Protein AF-A0A9W4ZCB1-F1 (afdb_monomer_lite)

Radius of gyration: 24.34 Å; chains: 1; bounding box: 82×32×61 Å

pLDDT: mean 70.55, std 16.96, range [35.69, 93.81]

Foldseek 3Di:
DPPPPPPPPPLPPPA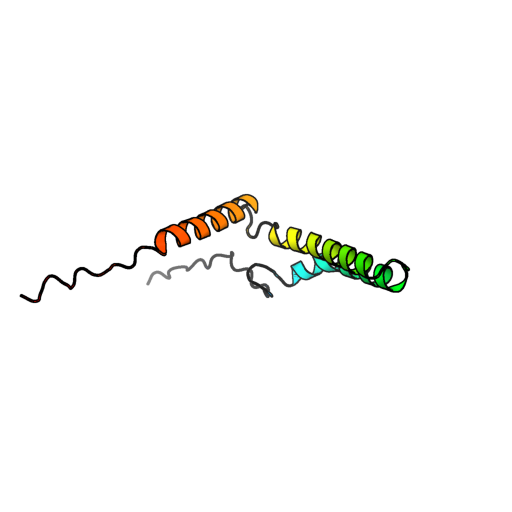DAPDVLRGPVLVVLCVVLVVVLVCCVVPDPDDPVVSVVSSVVSNVVSVVVSQQPPSDDPDGSVNVVVVVVVVVVVCVVPVPPPCPDPPPPPDD

Secondary structure (DSSP, 8-state):
---------TT-----EEETTEEGGGGGGGHHHHHHHHHHHHH----HHHHHHHHHHHHHHHHHHHHHS-SSTT--HHHHHHHHHHHHHHHHHHTT-----STTSS--

Structure (mmCIF, N/CA/C/O backbone):
data_AF-A0A9W4ZCB1-F1
#
_entry.id   AF-A0A9W4ZCB1-F1
#
loop_
_atom_site.group_PDB
_atom_site.id
_atom_site.type_symbol
_atom_site.label_atom_id
_atom_site.label_alt_id
_atom_site.label_comp_id
_atom_site.label_asym_id
_atom_site.label_entity_id
_atom_site.label_seq_id
_atom_site.pdbx_PDB_ins_code
_atom_site.Cartn_x
_atom_site.Cartn_y
_atom_site.Cartn_z
_atom_site.occupancy
_atom_site.B_iso_or_equiv
_atom_site.auth_seq_id
_atom_site.auth_comp_id
_atom_site.auth_asym_id
_atom_site.auth_atom_id
_atom_site.pdbx_PDB_model_num
ATOM 1 N N . MET A 1 1 ? -25.189 25.135 40.976 1.00 37.72 1 MET A N 1
ATOM 2 C CA . MET A 1 1 ? -25.232 24.629 39.591 1.00 37.72 1 MET A CA 1
ATOM 3 C C . MET A 1 1 ? -24.116 23.618 39.488 1.00 37.72 1 MET A C 1
ATOM 5 O O . MET A 1 1 ? -22.972 24.007 39.656 1.00 37.72 1 MET A O 1
ATOM 9 N N . GLU A 1 2 ? -24.445 22.338 39.355 1.00 40.94 2 GLU A N 1
ATOM 10 C CA . GLU A 1 2 ? -23.438 21.302 39.119 1.00 40.94 2 GLU A CA 1
ATOM 11 C C . GLU A 1 2 ? -22.927 21.470 37.686 1.00 40.94 2 GLU A C 1
ATOM 13 O O . GLU A 1 2 ? -23.692 21.339 36.726 1.00 40.94 2 GLU A O 1
ATOM 18 N N . GLU A 1 3 ? -21.655 21.837 37.541 1.00 49.88 3 GLU A N 1
ATOM 19 C CA . GLU A 1 3 ? -20.977 21.838 36.251 1.00 49.88 3 GLU A CA 1
ATOM 20 C C . GLU A 1 3 ? -20.931 20.392 35.756 1.00 49.88 3 GLU A C 1
ATOM 22 O O . GLU A 1 3 ? -20.205 19.552 36.281 1.00 49.88 3 GLU A O 1
ATOM 27 N N . LYS A 1 4 ? -21.765 20.066 34.763 1.00 54.25 4 LYS A N 1
ATOM 28 C CA . LYS A 1 4 ? -21.640 18.797 34.046 1.00 54.25 4 LYS A CA 1
ATOM 29 C C . LYS A 1 4 ? -20.290 18.804 33.342 1.00 54.25 4 LYS A C 1
ATOM 31 O O . LYS A 1 4 ? -20.145 19.434 32.296 1.00 54.25 4 LYS A O 1
ATOM 36 N N . GLU A 1 5 ? -19.323 18.093 33.909 1.00 49.41 5 GLU A N 1
ATOM 37 C CA . GLU A 1 5 ? -18.057 17.794 33.254 1.00 49.41 5 GLU A CA 1
ATOM 38 C C . GLU A 1 5 ? -18.346 16.970 31.994 1.00 49.41 5 GLU A C 1
ATOM 40 O O . GLU A 1 5 ? -18.548 15.754 32.023 1.00 49.41 5 GLU A O 1
ATOM 45 N N . PHE A 1 6 ? -18.420 17.648 30.851 1.00 52.53 6 PHE A N 1
ATOM 46 C CA . PHE A 1 6 ? -18.432 16.979 29.563 1.00 52.53 6 PHE A CA 1
ATOM 47 C C . PHE A 1 6 ? -17.032 16.417 29.329 1.00 52.53 6 PHE A C 1
ATOM 49 O O . PHE A 1 6 ? -16.133 17.113 28.859 1.00 52.53 6 PHE A O 1
ATOM 56 N N . ILE A 1 7 ? -16.846 15.138 29.657 1.00 56.91 7 ILE A N 1
ATOM 57 C CA . ILE A 1 7 ? -15.675 14.372 29.236 1.00 56.91 7 ILE A CA 1
ATOM 58 C C . ILE A 1 7 ? -15.759 14.274 27.713 1.00 56.91 7 ILE A C 1
ATOM 60 O O . ILE A 1 7 ? -16.422 13.393 27.163 1.00 56.91 7 ILE A O 1
ATOM 64 N N . ILE A 1 8 ? -15.122 15.216 27.017 1.00 52.44 8 ILE A N 1
ATOM 65 C CA . ILE A 1 8 ? -14.960 15.139 25.569 1.00 52.44 8 ILE A CA 1
ATOM 66 C C . ILE A 1 8 ? -14.178 13.848 25.315 1.00 52.44 8 ILE A C 1
ATOM 68 O O . ILE A 1 8 ? -13.059 13.705 25.821 1.00 52.44 8 ILE A O 1
ATOM 72 N N . PRO A 1 9 ? -14.744 12.869 24.589 1.00 51.72 9 PRO A N 1
ATOM 73 C CA . PRO A 1 9 ? -14.047 11.622 24.355 1.00 51.72 9 PRO A CA 1
ATOM 74 C C . PRO A 1 9 ? -12.740 11.943 23.626 1.00 51.72 9 PRO A C 1
ATOM 76 O O . PRO A 1 9 ? -12.763 12.461 22.510 1.00 51.72 9 PRO A O 1
ATOM 79 N N . LYS A 1 10 ? -11.598 11.572 24.224 1.00 51.38 10 LYS A N 1
ATOM 80 C CA . LYS A 1 10 ? -10.239 11.670 23.638 1.00 51.38 10 LYS A CA 1
ATOM 81 C C . LYS A 1 10 ? -10.085 10.957 22.279 1.00 51.38 10 LYS A C 1
ATOM 83 O O . LYS A 1 10 ? -9.007 10.936 21.702 1.00 51.38 10 LYS A O 1
ATOM 88 N N . ASN A 1 11 ? -11.159 10.360 21.767 1.00 51.97 11 ASN A N 1
ATOM 89 C CA . ASN A 1 11 ? -11.222 9.603 20.528 1.00 51.97 11 ASN A CA 1
ATOM 90 C C . ASN A 1 11 ? -11.321 10.487 19.266 1.00 51.97 11 ASN A C 1
ATOM 92 O O . ASN A 1 11 ? -11.473 9.950 18.170 1.00 51.97 11 ASN A O 1
ATOM 96 N N . VAL A 1 12 ? -11.269 11.816 19.384 1.00 49.00 12 VAL A N 1
ATOM 97 C CA . VAL A 1 12 ? -11.124 12.705 18.224 1.00 49.00 12 VAL A CA 1
ATOM 98 C C . VAL A 1 12 ? -9.645 13.047 18.096 1.00 49.00 12 VAL A C 1
ATOM 100 O O . VAL A 1 12 ? -9.152 13.995 18.702 1.00 49.00 12 VAL A O 1
ATOM 103 N N . ASN A 1 13 ? -8.909 12.222 17.353 1.00 53.41 13 ASN A N 1
ATOM 104 C CA . ASN A 1 13 ? -7.539 12.551 16.980 1.00 53.41 13 ASN A CA 1
ATOM 105 C C . ASN A 1 13 ? -7.618 13.776 16.056 1.00 53.41 13 ASN A C 1
ATOM 107 O O . ASN A 1 13 ? -8.093 13.659 14.932 1.00 53.41 13 ASN A O 1
ATOM 111 N N . ALA A 1 14 ? -7.180 14.948 16.522 1.00 50.84 14 ALA A N 1
ATOM 112 C CA . ALA A 1 14 ? -7.144 16.199 15.751 1.00 50.84 14 ALA A CA 1
ATOM 113 C C . ALA A 1 14 ? -6.034 16.193 14.675 1.00 50.84 14 ALA A C 1
ATOM 115 O O . ALA A 1 14 ? -5.340 17.184 14.456 1.00 50.84 14 ALA A O 1
ATOM 116 N N . GLY A 1 15 ? -5.797 15.040 14.051 1.00 58.62 15 GLY A N 1
ATOM 117 C CA . GLY A 1 15 ? -4.935 14.922 12.888 1.00 58.62 15 GLY A CA 1
ATOM 118 C C . GLY A 1 15 ? -5.716 15.318 11.644 1.00 58.62 15 GLY A C 1
ATOM 119 O O . GLY A 1 15 ? -6.878 14.954 11.502 1.00 58.62 15 GLY A O 1
ATOM 120 N N . PHE A 1 16 ? -5.079 16.047 10.732 1.00 58.56 16 PHE A N 1
ATOM 121 C CA . PHE A 1 16 ? -5.652 16.296 9.414 1.00 58.56 16 PHE A CA 1
ATOM 122 C C . PHE A 1 16 ? -5.856 14.957 8.686 1.00 58.56 16 PHE A C 1
ATOM 124 O O . PHE A 1 16 ? -4.891 14.263 8.341 1.00 58.56 16 PHE A O 1
ATOM 131 N N . GLU A 1 17 ? -7.122 14.594 8.493 1.00 66.06 17 GLU A N 1
ATOM 132 C CA . GLU A 1 17 ? -7.552 13.483 7.650 1.00 66.06 17 GLU A CA 1
ATOM 133 C C . GLU A 1 17 ? -7.701 13.986 6.211 1.00 66.06 17 GLU A C 1
ATOM 135 O O . GLU A 1 17 ? -8.380 14.979 5.955 1.00 66.06 17 GLU A O 1
ATOM 140 N N . ILE A 1 18 ? -7.047 13.317 5.263 1.00 66.25 18 ILE A N 1
ATOM 141 C CA . ILE A 1 18 ? -7.140 13.646 3.830 1.00 66.25 18 ILE A CA 1
ATOM 142 C C . ILE A 1 18 ? -8.422 13.038 3.242 1.00 66.25 18 ILE A C 1
ATOM 144 O O . ILE A 1 18 ? -9.069 13.611 2.370 1.00 66.25 18 ILE A O 1
ATOM 148 N N . ILE A 1 19 ? -8.780 11.853 3.736 1.00 66.06 19 ILE A N 1
ATOM 149 C CA . ILE A 1 19 ? -9.988 11.079 3.434 1.00 66.06 19 ILE A CA 1
ATOM 150 C C . ILE A 1 19 ? -10.464 10.510 4.777 1.00 66.06 19 ILE A C 1
ATOM 152 O O . ILE A 1 19 ? -9.626 10.269 5.643 1.00 66.06 19 ILE A O 1
ATOM 156 N N . GLN A 1 20 ? -11.771 10.271 4.964 1.00 62.47 20 GLN A N 1
ATOM 157 C CA . GLN A 1 20 ? -12.293 9.641 6.190 1.00 62.47 20 GLN A CA 1
ATOM 158 C C . GLN A 1 20 ? -11.443 8.425 6.599 1.00 62.47 20 GLN A C 1
ATOM 160 O O . GLN A 1 20 ? -11.394 7.432 5.867 1.00 62.47 20 GLN A O 1
ATOM 165 N N . ASN A 1 21 ? -10.843 8.483 7.792 1.00 63.72 21 ASN A N 1
ATOM 166 C CA . ASN A 1 21 ? -9.956 7.461 8.369 1.00 63.72 21 ASN A CA 1
ATOM 167 C C . ASN A 1 21 ? -8.560 7.313 7.721 1.00 63.72 21 ASN A C 1
ATOM 169 O O . ASN A 1 21 ? -7.893 6.312 7.972 1.00 63.72 21 ASN A O 1
ATOM 173 N N . VAL A 1 22 ? -8.107 8.269 6.903 1.00 68.81 22 VAL A N 1
ATOM 174 C CA . VAL A 1 22 ? -6.744 8.305 6.341 1.00 68.81 22 VAL A CA 1
ATOM 175 C C . VAL A 1 22 ? -6.070 9.609 6.751 1.00 68.81 22 VAL A C 1
ATOM 177 O O . VAL A 1 22 ? -6.396 10.686 6.244 1.00 68.81 22 VAL A O 1
ATOM 180 N N . GLY A 1 23 ? -5.113 9.514 7.671 1.00 74.31 23 GLY A N 1
ATOM 181 C CA . GLY A 1 23 ? -4.345 10.659 8.145 1.00 74.31 23 GLY A CA 1
ATOM 182 C C . GLY A 1 23 ? -3.176 10.998 7.220 1.00 74.31 23 GLY A C 1
ATOM 183 O O . GLY A 1 23 ? -2.667 10.147 6.494 1.00 74.31 23 GLY A O 1
ATOM 184 N N . LEU A 1 24 ? -2.655 12.225 7.310 1.00 74.25 24 LEU A N 1
ATOM 185 C CA . LEU A 1 24 ? -1.415 12.616 6.609 1.00 74.25 24 LEU A CA 1
ATOM 186 C C . LEU A 1 24 ? -0.228 11.688 6.902 1.00 74.25 24 LEU A C 1
ATOM 188 O O . LEU A 1 24 ? 0.597 11.434 6.029 1.00 74.25 24 LEU A O 1
ATOM 192 N N . LYS A 1 25 ? -0.150 11.137 8.117 1.00 74.81 25 LYS A N 1
ATOM 193 C CA . LYS A 1 25 ? 0.900 10.177 8.489 1.00 74.81 25 LYS A CA 1
ATOM 194 C C . LYS A 1 25 ? 0.821 8.882 7.680 1.00 74.81 25 LYS A C 1
ATOM 196 O O . LYS A 1 25 ? 1.843 8.226 7.509 1.00 74.81 25 LYS A O 1
ATOM 201 N N . ASP A 1 26 ? -0.350 8.535 7.153 1.00 76.50 26 ASP A N 1
ATOM 202 C CA . ASP A 1 26 ? -0.521 7.327 6.354 1.00 76.50 26 ASP A CA 1
ATOM 203 C C . ASP A 1 26 ? 0.040 7.486 4.929 1.00 76.50 26 ASP A C 1
ATOM 205 O O . ASP A 1 26 ? 0.400 6.492 4.300 1.00 76.50 26 ASP A O 1
ATOM 209 N N . MET A 1 27 ? 0.246 8.722 4.445 1.00 80.44 27 MET A N 1
ATOM 210 C CA . MET A 1 27 ? 0.979 8.962 3.191 1.00 80.44 27 MET A CA 1
ATOM 211 C C . MET A 1 27 ? 2.427 8.462 3.253 1.00 80.44 27 MET A C 1
ATOM 213 O O . MET A 1 27 ? 2.990 8.086 2.225 1.00 80.44 27 MET A O 1
ATOM 217 N N . LEU A 1 28 ? 3.020 8.384 4.449 1.00 84.12 28 LEU A N 1
ATOM 218 C CA . LEU A 1 28 ? 4.379 7.869 4.626 1.00 84.12 28 LEU A CA 1
ATOM 219 C C . LEU A 1 28 ? 4.500 6.399 4.188 1.00 84.12 28 LEU A C 1
ATOM 221 O O . LEU A 1 28 ? 5.557 5.998 3.707 1.00 84.12 28 LEU A O 1
ATOM 225 N N . PHE A 1 29 ? 3.420 5.610 4.264 1.00 84.44 29 PHE A N 1
ATOM 226 C CA . PHE A 1 29 ? 3.420 4.216 3.802 1.00 84.44 29 PHE A CA 1
ATOM 227 C C . PHE A 1 29 ? 3.546 4.080 2.279 1.00 84.44 29 PHE A C 1
ATOM 229 O O . PHE A 1 29 ? 3.942 3.021 1.795 1.00 84.44 29 PHE A O 1
ATOM 236 N N . PHE A 1 30 ? 3.261 5.137 1.515 1.00 87.81 30 PHE A N 1
ATOM 237 C CA . PHE A 1 30 ? 3.415 5.136 0.059 1.00 87.81 30 PHE A CA 1
ATOM 238 C C . PHE A 1 30 ? 4.839 5.487 -0.388 1.00 87.81 30 PHE A C 1
ATOM 240 O O . PHE A 1 30 ? 5.206 5.177 -1.522 1.00 87.81 30 PHE A O 1
ATOM 247 N N . ILE A 1 31 ? 5.668 6.068 0.490 1.00 89.38 31 ILE A N 1
ATOM 248 C CA . ILE A 1 31 ? 7.043 6.478 0.162 1.00 89.38 31 ILE A CA 1
ATOM 249 C C . ILE A 1 31 ? 7.872 5.313 -0.398 1.00 89.38 31 ILE A C 1
ATOM 251 O O . ILE A 1 31 ? 8.440 5.489 -1.475 1.00 89.38 31 ILE A O 1
ATOM 255 N N . PRO A 1 32 ? 7.913 4.115 0.222 1.00 89.31 32 PRO A N 1
ATOM 256 C CA . PRO A 1 32 ? 8.687 2.998 -0.322 1.00 89.31 32 PRO A CA 1
ATOM 257 C C . PRO A 1 32 ? 8.252 2.608 -1.739 1.00 89.31 32 PRO A C 1
ATOM 259 O O . PRO A 1 32 ? 9.086 2.297 -2.584 1.00 89.31 32 PRO A O 1
ATOM 262 N N . SER A 1 33 ? 6.948 2.685 -2.023 1.00 90.50 33 SER A N 1
ATOM 263 C CA . SER A 1 33 ? 6.404 2.388 -3.352 1.00 90.50 33 SER A CA 1
ATOM 264 C C . SER A 1 33 ? 6.799 3.435 -4.386 1.00 90.50 33 SER A C 1
ATOM 266 O O . SER A 1 33 ? 7.142 3.092 -5.513 1.00 90.50 33 SER A O 1
ATOM 268 N N . ILE A 1 34 ? 6.796 4.715 -4.016 1.00 89.81 34 ILE A N 1
ATOM 269 C CA . ILE A 1 34 ? 7.221 5.802 -4.907 1.00 89.81 34 ILE A CA 1
ATOM 270 C C . ILE A 1 34 ? 8.723 5.688 -5.195 1.00 89.81 34 ILE A C 1
ATOM 272 O O . ILE A 1 34 ? 9.132 5.716 -6.355 1.00 89.81 34 ILE A O 1
ATOM 276 N N . VAL A 1 35 ? 9.531 5.484 -4.151 1.00 93.38 35 VAL A N 1
ATOM 277 C CA . VAL A 1 35 ? 10.989 5.323 -4.257 1.00 93.38 35 VAL A CA 1
ATOM 278 C C . VAL A 1 35 ? 11.361 4.101 -5.095 1.00 93.38 35 VAL A C 1
ATOM 280 O O . VAL A 1 35 ? 12.353 4.151 -5.811 1.00 93.38 35 VAL A O 1
ATOM 283 N N . PHE A 1 36 ? 10.566 3.029 -5.064 1.00 92.00 36 PHE A N 1
ATOM 284 C CA . PHE A 1 36 ? 10.765 1.859 -5.919 1.00 92.00 36 PHE A CA 1
ATOM 285 C C . PHE A 1 36 ? 10.336 2.104 -7.375 1.00 92.00 36 PHE A C 1
ATOM 287 O O . PHE A 1 36 ? 11.061 1.754 -8.307 1.00 92.00 36 PHE A O 1
ATOM 294 N N . ASN A 1 37 ? 9.176 2.728 -7.595 1.00 90.50 37 ASN A N 1
ATOM 295 C CA . ASN A 1 37 ? 8.620 2.889 -8.940 1.00 90.50 37 ASN A CA 1
ATOM 296 C C . ASN A 1 37 ? 9.397 3.881 -9.808 1.00 90.50 37 ASN A C 1
ATOM 298 O O . ASN A 1 37 ? 9.545 3.637 -11.003 1.00 90.50 37 ASN A O 1
ATOM 302 N N . ILE A 1 38 ? 9.910 4.976 -9.238 1.00 89.94 38 ILE A N 1
ATOM 303 C CA . ILE A 1 38 ? 10.676 5.987 -9.989 1.00 89.94 38 ILE A CA 1
ATOM 304 C C . ILE A 1 38 ? 11.869 5.363 -10.745 1.00 89.94 38 ILE A C 1
ATOM 306 O O . ILE A 1 38 ? 11.908 5.479 -11.974 1.00 89.94 38 ILE A O 1
ATOM 310 N N . PRO A 1 39 ? 12.815 4.666 -10.083 1.00 91.56 39 PRO A N 1
ATOM 311 C CA . PRO A 1 39 ? 13.933 4.035 -10.769 1.00 91.56 39 PRO A CA 1
ATOM 312 C C . PRO A 1 39 ? 13.487 2.852 -11.632 1.00 91.56 39 PRO A C 1
ATOM 314 O O . PRO A 1 39 ? 14.033 2.654 -12.715 1.00 91.56 39 PRO A O 1
ATOM 317 N N . PHE A 1 40 ? 12.472 2.090 -11.214 1.00 89.94 40 PHE A N 1
ATOM 318 C CA . PHE A 1 40 ? 11.958 0.974 -12.007 1.00 89.94 40 PHE A CA 1
ATOM 319 C C . PHE A 1 40 ? 11.415 1.434 -13.371 1.00 89.94 40 PHE A C 1
ATOM 321 O O . PHE A 1 40 ? 11.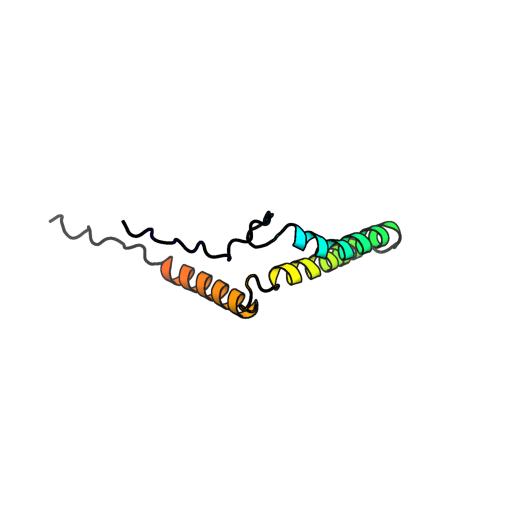701 0.826 -14.401 1.00 89.94 40 PHE A O 1
ATOM 328 N N . ILE A 1 41 ? 10.682 2.549 -13.407 1.00 89.38 41 ILE A N 1
ATOM 329 C CA . ILE A 1 41 ? 10.130 3.100 -14.648 1.00 89.38 41 ILE A CA 1
ATOM 330 C C . ILE A 1 41 ? 11.239 3.664 -15.547 1.00 89.38 41 ILE A C 1
ATOM 332 O O . ILE A 1 41 ? 11.184 3.448 -16.762 1.00 89.38 41 ILE A O 1
ATOM 336 N N . TRP A 1 42 ? 12.233 4.345 -14.968 1.00 88.44 42 TRP A N 1
ATOM 337 C CA . TRP A 1 42 ? 13.295 5.032 -15.713 1.00 88.44 42 TRP A CA 1
ATOM 338 C C . TRP A 1 42 ? 14.419 4.118 -16.208 1.00 88.44 42 TRP A C 1
ATOM 340 O O . TRP A 1 42 ? 14.850 4.261 -17.348 1.00 88.44 42 TRP A O 1
ATOM 350 N N . PHE A 1 43 ? 14.895 3.179 -15.387 1.00 90.25 43 PHE A N 1
ATOM 351 C CA . PHE A 1 43 ? 16.099 2.398 -15.696 1.00 90.25 43 PHE A CA 1
ATOM 352 C C . PHE A 1 43 ? 15.807 1.020 -16.291 1.00 90.25 43 PHE A C 1
ATOM 354 O O . PHE A 1 43 ? 16.639 0.474 -17.014 1.00 90.25 43 PHE A O 1
ATOM 361 N N . VAL A 1 44 ? 14.635 0.437 -16.025 1.00 89.62 44 VAL A N 1
ATOM 362 C CA . VAL A 1 44 ? 14.327 -0.921 -16.487 1.00 89.62 44 VAL A CA 1
ATOM 363 C C . VAL A 1 44 ? 13.665 -0.869 -17.861 1.00 89.62 44 VAL A C 1
ATOM 365 O O . VAL A 1 44 ? 12.559 -0.351 -18.024 1.00 89.62 44 VAL A O 1
ATOM 368 N N . SER A 1 45 ? 14.316 -1.442 -18.872 1.00 88.44 45 SER A N 1
ATOM 369 C CA . SER A 1 45 ? 13.741 -1.595 -20.216 1.00 88.44 45 SER A CA 1
ATOM 370 C C . SER A 1 45 ? 12.861 -2.842 -20.296 1.00 88.44 45 SER A C 1
ATOM 372 O O . SER A 1 45 ? 13.259 -3.883 -20.805 1.00 88.44 45 SER A O 1
ATOM 374 N N . VAL A 1 46 ? 11.647 -2.727 -19.764 1.00 90.06 46 VAL A N 1
ATOM 375 C CA . VAL A 1 46 ? 10.566 -3.716 -19.905 1.00 90.06 46 VAL A CA 1
ATOM 376 C C . VAL A 1 46 ? 9.381 -3.105 -20.647 1.00 90.06 46 VAL A C 1
ATOM 378 O O . VAL A 1 46 ? 9.259 -1.882 -20.744 1.00 90.06 46 VAL A O 1
ATOM 381 N N . ASN A 1 47 ? 8.496 -3.965 -21.156 1.00 93.81 47 ASN A N 1
ATOM 382 C CA . ASN A 1 47 ? 7.271 -3.549 -21.834 1.00 93.81 47 ASN A CA 1
ATOM 383 C C . ASN A 1 47 ? 6.492 -2.525 -20.968 1.00 93.81 47 ASN A C 1
ATOM 385 O O . ASN A 1 47 ? 6.282 -2.787 -19.777 1.00 93.81 47 ASN A O 1
ATOM 389 N N . PRO A 1 48 ? 6.038 -1.388 -21.535 1.00 89.69 48 PRO A N 1
ATOM 390 C CA . PRO A 1 48 ? 5.283 -0.366 -20.807 1.00 89.69 48 PRO A CA 1
ATOM 391 C C . PRO A 1 48 ? 4.083 -0.908 -20.022 1.00 89.69 48 PRO A C 1
ATOM 393 O O . PRO A 1 48 ? 3.808 -0.439 -18.920 1.00 89.69 48 PRO A O 1
ATOM 396 N N . ILE A 1 49 ? 3.405 -1.937 -20.539 1.00 92.00 49 ILE A N 1
ATOM 397 C CA . ILE A 1 49 ? 2.263 -2.569 -19.865 1.00 92.00 49 ILE A CA 1
ATOM 398 C C . ILE A 1 49 ? 2.704 -3.203 -18.542 1.00 92.00 49 ILE A C 1
ATOM 400 O O . ILE A 1 49 ? 2.060 -3.014 -17.514 1.00 92.00 49 ILE A O 1
ATOM 404 N N . VAL A 1 50 ? 3.843 -3.901 -18.543 1.00 90.56 50 VAL A N 1
ATOM 405 C CA . VAL A 1 50 ? 4.401 -4.526 -17.335 1.00 90.56 50 VAL A CA 1
ATOM 406 C C . VAL A 1 50 ? 4.788 -3.457 -16.315 1.00 90.56 50 VAL A C 1
ATOM 408 O O . VAL A 1 50 ? 4.529 -3.636 -15.127 1.00 90.56 50 VAL A O 1
ATOM 411 N N . LYS A 1 51 ? 5.324 -2.311 -16.764 1.00 90.50 51 LYS A N 1
ATOM 412 C CA . LYS A 1 51 ? 5.642 -1.184 -15.871 1.00 90.50 51 LYS A CA 1
ATOM 413 C C . LYS A 1 51 ? 4.413 -0.678 -15.128 1.00 90.50 51 LYS A C 1
ATOM 415 O O . LYS A 1 51 ? 4.461 -0.498 -13.915 1.00 90.50 51 LYS A O 1
ATOM 420 N N . ILE A 1 52 ? 3.315 -0.487 -15.856 1.00 90.44 52 ILE A N 1
ATOM 421 C CA . ILE A 1 52 ? 2.050 -0.012 -15.293 1.00 90.44 52 ILE A CA 1
ATOM 422 C C . ILE A 1 52 ? 1.502 -1.028 -14.293 1.00 90.44 52 ILE A C 1
ATOM 424 O O . ILE A 1 52 ? 1.142 -0.649 -13.183 1.00 90.44 52 ILE A O 1
ATOM 428 N N . VAL A 1 53 ? 1.484 -2.315 -14.651 1.00 93.50 53 VAL A N 1
ATOM 429 C CA . VAL A 1 53 ? 0.993 -3.374 -13.759 1.00 93.50 53 VAL A CA 1
ATOM 430 C C . VAL A 1 53 ? 1.793 -3.395 -12.456 1.00 93.50 53 VAL A C 1
ATOM 432 O O . VAL A 1 53 ? 1.202 -3.350 -11.379 1.00 93.50 53 VAL A O 1
ATOM 435 N N . VAL A 1 54 ? 3.125 -3.390 -12.532 1.00 91.75 54 VAL A N 1
ATOM 436 C CA . VAL A 1 54 ? 3.990 -3.388 -11.343 1.00 91.75 54 VAL A CA 1
ATOM 437 C C . VAL A 1 54 ? 3.778 -2.131 -10.497 1.00 91.75 54 VAL A C 1
ATOM 439 O O . VAL A 1 54 ? 3.657 -2.244 -9.278 1.00 91.75 54 VAL A O 1
ATOM 442 N N . ALA A 1 55 ? 3.656 -0.956 -11.118 1.00 90.38 55 ALA A N 1
ATOM 443 C CA . ALA A 1 55 ? 3.406 0.291 -10.400 1.00 90.38 55 ALA A CA 1
ATOM 444 C C . ALA A 1 55 ? 2.058 0.287 -9.669 1.00 90.38 55 ALA A C 1
ATOM 446 O O . ALA A 1 55 ? 1.979 0.673 -8.501 1.00 90.38 55 ALA A O 1
ATOM 447 N N . VAL A 1 56 ? 1.009 -0.219 -10.322 1.00 92.00 56 VAL A N 1
ATOM 448 C CA . VAL A 1 56 ? -0.320 -0.365 -9.719 1.00 92.00 56 VAL A CA 1
ATOM 449 C C . VAL A 1 56 ? -0.269 -1.326 -8.534 1.00 92.00 56 VAL A C 1
ATOM 451 O O . VAL A 1 56 ? -0.743 -0.976 -7.456 1.00 92.00 56 VAL A O 1
ATOM 454 N N . PHE A 1 57 ? 0.347 -2.502 -8.688 1.00 92.75 57 PHE A N 1
ATOM 455 C CA . PHE A 1 57 ? 0.477 -3.465 -7.591 1.00 92.75 57 PHE A CA 1
ATOM 456 C C . PHE A 1 57 ? 1.295 -2.912 -6.424 1.00 92.75 57 PHE A C 1
ATOM 458 O O . PHE A 1 57 ? 0.908 -3.076 -5.268 1.00 92.75 57 PHE A O 1
ATOM 465 N N . SER A 1 58 ? 2.389 -2.213 -6.725 1.00 91.56 58 SER A N 1
ATOM 466 C CA . SER A 1 58 ? 3.228 -1.561 -5.726 1.00 91.56 58 SER A CA 1
ATOM 467 C C . SER A 1 58 ? 2.424 -0.572 -4.882 1.00 91.56 58 SER A C 1
ATOM 469 O O . SER A 1 58 ? 2.529 -0.625 -3.665 1.00 91.56 58 SER A O 1
ATOM 471 N N . ILE A 1 59 ? 1.594 0.279 -5.491 1.00 90.12 59 ILE A N 1
ATOM 472 C CA . ILE A 1 59 ? 0.776 1.275 -4.776 1.00 90.12 59 ILE A CA 1
ATOM 473 C C . ILE A 1 59 ? -0.427 0.626 -4.072 1.00 90.12 59 ILE A C 1
ATOM 475 O O . ILE A 1 59 ? -0.878 1.102 -3.028 1.00 90.12 59 ILE A O 1
ATOM 479 N N . PHE A 1 60 ? -0.940 -0.481 -4.605 1.00 90.56 60 PHE A N 1
ATOM 480 C CA . PHE A 1 60 ? -2.089 -1.177 -4.036 1.00 90.56 60 PHE A CA 1
ATOM 481 C C . PHE A 1 60 ? -1.787 -1.802 -2.666 1.00 90.56 60 PHE A C 1
ATOM 483 O O . PHE A 1 60 ? -2.633 -1.776 -1.776 1.00 90.56 60 PHE A O 1
ATOM 490 N N . ILE A 1 61 ? -0.573 -2.316 -2.458 1.00 88.12 61 ILE A N 1
ATOM 491 C CA . ILE A 1 61 ? -0.157 -2.926 -1.185 1.00 88.12 61 ILE A CA 1
ATOM 492 C C . ILE A 1 61 ? -0.264 -1.948 0.005 1.00 88.12 61 ILE A C 1
ATOM 494 O O . ILE A 1 61 ? -0.983 -2.262 0.958 1.00 88.12 61 ILE A O 1
ATOM 498 N N . PRO A 1 62 ? 0.385 -0.764 -0.002 1.00 86.88 62 PRO A N 1
ATOM 499 C CA . PRO A 1 62 ? 0.252 0.198 1.085 1.00 86.88 62 PRO A CA 1
ATOM 500 C C . PRO A 1 62 ? -1.177 0.730 1.202 1.00 86.88 62 PRO A C 1
ATOM 502 O O . PRO A 1 62 ? -1.632 0.965 2.316 1.00 86.88 62 PRO A O 1
ATOM 505 N N . PHE A 1 63 ? -1.927 0.838 0.100 1.00 85.50 63 PHE A N 1
ATOM 506 C CA . PHE A 1 63 ? -3.343 1.206 0.155 1.00 85.50 63 PHE A CA 1
ATOM 507 C C . PHE A 1 63 ? -4.169 0.205 0.975 1.00 85.50 63 PHE A C 1
ATOM 509 O O . PHE A 1 63 ? -4.922 0.604 1.863 1.00 85.50 63 PHE A O 1
ATOM 516 N N . VAL A 1 64 ? -3.985 -1.099 0.742 1.00 84.75 64 VAL A N 1
ATOM 517 C CA . VAL A 1 64 ? -4.637 -2.147 1.540 1.00 84.75 64 VAL A CA 1
ATOM 518 C C . VAL A 1 64 ? -4.177 -2.086 2.995 1.00 84.75 64 VAL A C 1
ATOM 520 O O . VAL A 1 64 ? -5.011 -2.181 3.888 1.00 84.75 64 VAL A O 1
ATOM 523 N N . LEU A 1 65 ? -2.885 -1.881 3.260 1.00 81.81 65 LEU A N 1
ATOM 524 C CA . LEU A 1 65 ? -2.363 -1.790 4.629 1.00 81.81 65 LEU A CA 1
ATOM 525 C C . LEU A 1 65 ? -2.943 -0.605 5.405 1.00 81.81 65 LEU A C 1
ATOM 527 O O . LEU A 1 65 ? -3.323 -0.773 6.561 1.00 81.81 65 LEU A O 1
ATOM 531 N N . VAL A 1 66 ? -3.066 0.563 4.773 1.00 80.25 66 VAL A N 1
ATOM 532 C CA . VAL A 1 66 ? -3.708 1.740 5.373 1.00 80.25 66 VAL A CA 1
ATOM 533 C C . VAL A 1 66 ? -5.184 1.457 5.654 1.00 80.25 66 VAL A C 1
ATOM 535 O O . VAL A 1 66 ? -5.679 1.792 6.725 1.00 80.25 66 VAL A O 1
ATOM 538 N N . PHE A 1 67 ? -5.875 0.763 4.747 1.00 74.81 67 PHE A N 1
ATOM 539 C CA . PHE A 1 67 ? -7.292 0.436 4.912 1.00 74.81 67 PHE A CA 1
ATOM 540 C C . PHE A 1 67 ? -7.559 -0.669 5.953 1.00 74.81 67 PHE A C 1
ATOM 542 O O . PHE A 1 67 ? -8.608 -0.688 6.594 1.00 74.81 67 PHE A O 1
ATOM 549 N N . VAL A 1 68 ? -6.624 -1.610 6.112 1.00 71.44 68 VAL A N 1
ATOM 550 C CA . VAL A 1 68 ? -6.695 -2.731 7.068 1.00 71.44 68 VAL A CA 1
ATOM 551 C C . VAL A 1 68 ? -6.112 -2.345 8.434 1.00 71.44 68 VAL A C 1
ATOM 553 O O . VAL A 1 68 ? -6.299 -3.062 9.418 1.00 71.44 68 VAL A O 1
ATOM 556 N N . ARG A 1 69 ? -5.433 -1.202 8.558 1.00 67.31 69 ARG A N 1
ATOM 557 C CA . ARG A 1 69 ? -4.946 -0.726 9.853 1.00 67.31 69 ARG A CA 1
ATOM 558 C C . ARG A 1 69 ? -6.132 -0.526 10.814 1.00 67.31 69 ARG A C 1
ATOM 560 O O . ARG A 1 69 ? -7.141 0.064 10.430 1.00 67.31 69 ARG A O 1
ATOM 567 N N . PRO A 1 70 ? -6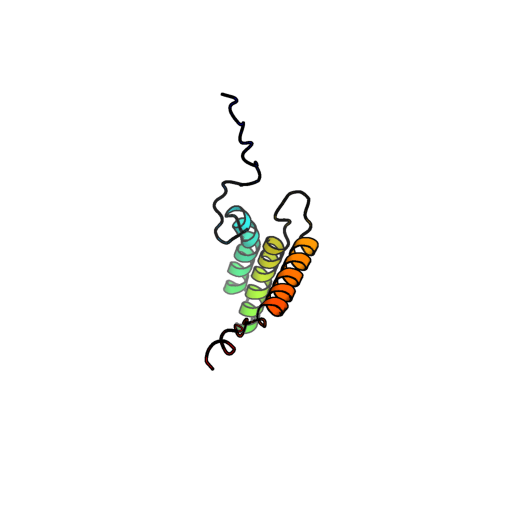.048 -1.007 12.068 1.00 59.50 70 PRO A N 1
ATOM 568 C CA . PRO A 1 70 ? -7.099 -0.773 13.050 1.00 59.50 70 PRO A CA 1
ATOM 569 C C . PRO A 1 70 ? -7.257 0.734 13.299 1.00 59.50 70 PRO A C 1
ATOM 571 O O . PRO A 1 70 ? -6.332 1.405 13.749 1.00 59.50 70 PRO A O 1
ATOM 574 N N . ILE A 1 71 ? -8.451 1.244 12.987 1.00 58.03 71 ILE A N 1
ATOM 575 C CA . ILE A 1 71 ? -8.835 2.667 13.051 1.00 58.03 71 ILE A CA 1
ATOM 576 C C . ILE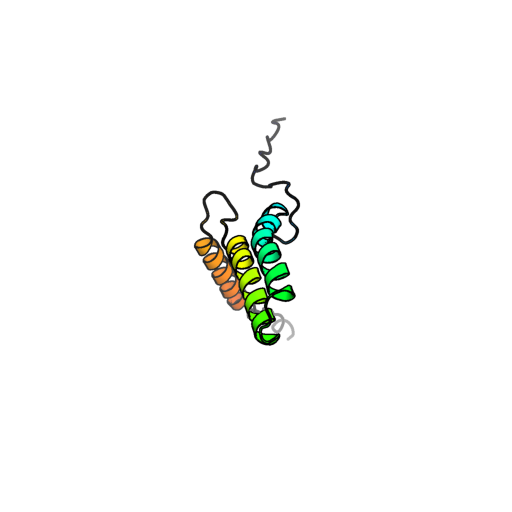 A 1 71 ? -8.947 3.152 14.512 1.00 58.03 71 ILE A C 1
ATOM 578 O O . ILE A 1 71 ? -8.860 4.345 14.793 1.00 58.03 71 ILE A O 1
ATOM 582 N N . LYS A 1 72 ? -9.124 2.223 15.462 1.00 54.12 72 LYS A N 1
ATOM 583 C CA . LYS A 1 72 ? -9.203 2.487 16.904 1.00 54.12 72 LYS A CA 1
ATOM 584 C C . LYS A 1 72 ? -8.404 1.447 17.675 1.00 54.12 72 LYS A C 1
ATOM 586 O O . LYS A 1 72 ? -8.431 0.266 17.314 1.00 54.12 72 LYS A O 1
ATOM 591 N N . GLU A 1 73 ? -7.749 1.878 18.753 1.00 56.94 73 GLU A N 1
ATOM 592 C CA . GLU A 1 73 ? -7.197 0.976 19.766 1.00 56.94 73 GLU A CA 1
ATOM 593 C C . GLU A 1 73 ? -8.278 -0.066 20.119 1.00 56.94 73 GLU A C 1
ATOM 595 O O . GLU A 1 73 ? -9.386 0.291 20.509 1.00 56.94 73 GLU A O 1
ATOM 600 N N . ASN A 1 74 ? -7.985 -1.352 19.906 1.00 56.50 74 ASN A N 1
ATOM 601 C CA . ASN A 1 74 ? -8.834 -2.521 20.207 1.00 56.50 74 ASN A CA 1
ATOM 602 C C . ASN A 1 74 ? -9.936 -2.964 19.228 1.00 56.50 74 ASN A C 1
ATOM 604 O O . ASN A 1 74 ? -10.654 -3.913 19.558 1.00 56.50 74 ASN A O 1
ATOM 608 N N . ILE A 1 75 ? -10.076 -2.407 18.018 1.00 59.22 75 ILE A N 1
ATOM 609 C CA . ILE A 1 75 ? -10.999 -2.995 17.020 1.00 59.22 75 ILE A CA 1
ATOM 610 C C . ILE A 1 75 ? -10.221 -3.527 15.808 1.00 59.22 75 ILE A C 1
ATOM 612 O O . ILE A 1 75 ? -9.730 -2.733 15.006 1.00 59.22 75 ILE A O 1
ATOM 616 N N . PRO A 1 76 ? -10.135 -4.861 15.626 1.00 63.72 76 PRO A N 1
ATOM 617 C CA . PRO A 1 76 ? -9.506 -5.460 14.453 1.00 63.72 76 PRO A CA 1
ATOM 618 C C . PRO A 1 76 ? -10.230 -5.054 13.163 1.00 63.72 76 PRO A C 1
ATOM 620 O O . PRO A 1 76 ? -11.463 -5.043 13.118 1.00 63.72 76 PRO A O 1
ATOM 623 N N . ALA A 1 77 ? -9.480 -4.812 12.086 1.00 64.12 77 ALA A N 1
ATOM 624 C CA . ALA A 1 77 ? -10.029 -4.420 10.781 1.00 64.12 77 ALA A CA 1
ATOM 625 C C . ALA A 1 77 ? -11.111 -5.372 10.253 1.00 64.12 77 ALA A C 1
ATOM 627 O O . ALA A 1 77 ? -12.126 -4.923 9.725 1.00 64.12 77 ALA A O 1
ATOM 628 N N . TRP A 1 78 ? -10.943 -6.681 10.458 1.00 67.88 78 TRP A N 1
ATOM 629 C CA . TRP A 1 78 ? -11.918 -7.706 10.067 1.00 67.88 78 TRP A CA 1
ATOM 630 C C . TRP A 1 78 ? -13.302 -7.466 10.683 1.00 67.88 78 TRP A C 1
ATOM 632 O O . TRP A 1 78 ? -14.324 -7.643 10.023 1.00 67.88 78 TRP A O 1
ATOM 642 N N . LYS A 1 79 ? -13.341 -6.994 11.936 1.00 68.94 79 LYS A N 1
ATOM 643 C CA . LYS A 1 79 ? -14.582 -6.669 12.650 1.00 68.94 79 LYS A CA 1
ATOM 644 C C . LYS A 1 79 ? -15.247 -5.430 12.051 1.00 68.94 79 LYS A C 1
ATOM 646 O O . LYS A 1 79 ? -16.460 -5.412 11.861 1.00 68.94 79 LYS A O 1
ATOM 651 N N . HIS A 1 80 ? -14.446 -4.439 11.665 1.00 70.00 80 HIS A N 1
ATOM 652 C CA . HIS A 1 80 ? -14.926 -3.247 10.968 1.00 70.00 80 HIS A CA 1
ATOM 653 C C . HIS A 1 80 ? -15.470 -3.570 9.568 1.00 70.00 80 HIS A C 1
ATOM 655 O O . HIS A 1 80 ? -16.510 -3.041 9.172 1.00 70.00 80 HIS A O 1
ATOM 661 N N . LEU A 1 81 ? -14.803 -4.472 8.842 1.00 71.25 81 LEU A N 1
ATOM 662 C CA . LEU A 1 81 ? -15.236 -4.951 7.532 1.00 71.25 81 LEU A CA 1
ATOM 663 C C . LEU A 1 81 ? -16.555 -5.730 7.636 1.00 71.25 81 LEU A C 1
ATOM 665 O O . LEU A 1 81 ? -17.468 -5.483 6.850 1.00 71.25 81 LEU A O 1
ATOM 669 N N . SER A 1 82 ? -16.687 -6.591 8.653 1.00 77.62 82 SER A N 1
ATOM 670 C CA . SER A 1 82 ? -17.939 -7.292 8.965 1.00 77.62 82 SER A CA 1
ATOM 671 C C . SER A 1 82 ? -19.075 -6.308 9.234 1.00 77.62 82 SER A C 1
ATOM 673 O O . SER A 1 82 ? -20.148 -6.436 8.652 1.00 77.62 82 SER A O 1
ATOM 675 N N . TRP A 1 83 ? -18.842 -5.274 10.048 1.00 75.19 83 TRP A N 1
ATOM 676 C CA . TRP A 1 83 ? -19.853 -4.249 10.319 1.00 75.19 83 TRP A CA 1
ATOM 677 C C . TRP A 1 83 ? -20.226 -3.436 9.083 1.00 75.19 83 TRP A C 1
ATOM 679 O O . TRP A 1 83 ? -21.400 -3.120 8.894 1.00 75.19 83 TRP A O 1
ATOM 689 N N . LYS A 1 84 ? -19.260 -3.125 8.214 1.00 75.44 84 LYS A N 1
ATOM 690 C CA . LYS A 1 84 ? -19.524 -2.440 6.945 1.00 75.44 84 LYS A CA 1
ATOM 691 C C . LYS A 1 84 ? -20.365 -3.313 6.010 1.00 75.44 84 LYS A C 1
ATOM 693 O O . LYS A 1 84 ? -21.321 -2.820 5.414 1.00 75.44 84 LYS A O 1
ATOM 698 N N . TYR A 1 85 ? -20.055 -4.604 5.920 1.00 81.38 85 TYR A N 1
ATOM 699 C CA . TYR A 1 85 ? -20.843 -5.567 5.153 1.00 81.38 85 TYR A CA 1
ATOM 700 C C . TYR A 1 85 ? -22.273 -5.684 5.699 1.00 81.38 85 TYR A C 1
ATOM 702 O O . TYR A 1 85 ? -23.239 -5.565 4.942 1.00 81.38 85 TYR A O 1
ATOM 710 N N . ASP A 1 86 ? -22.417 -5.822 7.018 1.00 80.00 86 ASP A N 1
ATOM 711 C CA . ASP A 1 86 ? -23.715 -5.872 7.688 1.00 80.00 86 ASP A CA 1
ATOM 712 C C . ASP A 1 86 ? -24.518 -4.586 7.479 1.00 80.00 86 ASP A C 1
ATOM 714 O O . ASP A 1 86 ? -25.727 -4.649 7.260 1.00 80.00 86 ASP A O 1
ATOM 718 N N . PHE A 1 87 ? -23.871 -3.420 7.511 1.00 76.12 87 PHE A N 1
ATOM 719 C CA . PHE A 1 87 ? -24.512 -2.135 7.249 1.00 76.12 87 PHE A CA 1
ATOM 720 C C . PHE A 1 87 ? -25.059 -2.055 5.818 1.00 76.12 87 PHE A C 1
ATOM 722 O O . PHE A 1 87 ? -26.228 -1.718 5.629 1.00 76.12 87 PHE A O 1
ATOM 729 N N . ILE A 1 88 ? -24.265 -2.445 4.814 1.00 76.62 88 ILE A N 1
ATOM 730 C CA . ILE A 1 88 ? -24.698 -2.486 3.407 1.00 76.62 88 ILE A CA 1
ATOM 731 C C . ILE A 1 88 ? -25.858 -3.477 3.228 1.00 76.62 88 ILE A C 1
ATOM 733 O O . ILE A 1 88 ? -26.849 -3.177 2.557 1.00 76.62 88 ILE A O 1
ATOM 737 N N . LYS A 1 89 ? -25.774 -4.652 3.860 1.00 73.19 89 LYS A N 1
ATOM 738 C CA . LYS A 1 89 ? -26.831 -5.671 3.830 1.00 73.19 89 LYS A CA 1
ATOM 739 C C . LYS A 1 89 ? -28.126 -5.173 4.481 1.00 73.19 89 LYS A C 1
ATOM 741 O O . LYS A 1 89 ? -29.207 -5.427 3.954 1.00 73.19 89 LYS A O 1
ATOM 746 N N . ARG A 1 90 ? -28.036 -4.429 5.590 1.00 70.38 90 ARG A N 1
ATOM 747 C CA . ARG A 1 90 ? -29.193 -3.799 6.251 1.00 70.38 90 ARG A CA 1
ATOM 748 C C . ARG A 1 90 ? -29.795 -2.691 5.394 1.00 70.38 90 ARG A C 1
ATOM 750 O O . ARG A 1 90 ? -31.004 -2.694 5.207 1.00 70.38 90 ARG A O 1
ATOM 757 N N . GLN A 1 91 ? -28.983 -1.808 4.814 1.00 60.75 91 GLN A N 1
ATOM 758 C CA . GLN A 1 91 ? -29.454 -0.770 3.887 1.00 60.75 91 GLN A CA 1
ATOM 759 C C . GLN A 1 91 ? -30.262 -1.377 2.726 1.00 60.75 91 GLN A C 1
ATOM 761 O O . GLN A 1 91 ? -31.344 -0.883 2.420 1.00 60.75 91 GLN A O 1
ATOM 766 N N . LYS A 1 92 ? -29.833 -2.520 2.167 1.00 58.38 92 LYS A N 1
ATOM 767 C CA . LYS A 1 92 ? -30.609 -3.256 1.149 1.00 58.38 92 LYS A CA 1
ATOM 768 C C . LYS A 1 92 ? -31.959 -3.790 1.654 1.00 58.38 92 LYS A C 1
ATOM 770 O O . LYS A 1 92 ? -32.902 -3.845 0.875 1.00 58.38 92 LYS A O 1
ATOM 775 N N . LYS A 1 93 ? -32.075 -4.156 2.938 1.00 53.44 93 LYS A N 1
ATOM 776 C CA . LYS A 1 93 ? -33.337 -4.614 3.554 1.00 53.44 93 LYS A CA 1
ATOM 777 C C . LYS A 1 93 ? -34.326 -3.464 3.789 1.00 53.44 93 LYS A C 1
ATOM 779 O O . LYS A 1 93 ? -35.528 -3.680 3.694 1.00 53.44 93 LYS A O 1
ATOM 784 N N . PHE A 1 94 ? -33.835 -2.257 4.075 1.00 52.28 94 PHE A N 1
ATOM 785 C CA . PHE A 1 94 ? -34.677 -1.083 4.352 1.00 52.28 94 PHE A CA 1
ATOM 786 C C . PHE A 1 94 ? -35.005 -0.233 3.111 1.00 52.28 94 PHE A C 1
ATOM 788 O O . PHE A 1 94 ? -35.947 0.550 3.156 1.00 52.28 94 PHE A O 1
ATOM 795 N N . TYR A 1 95 ? -34.311 -0.420 1.982 1.00 49.94 95 TYR A N 1
ATOM 796 C CA . TYR A 1 95 ? -34.605 0.295 0.728 1.00 49.94 95 TYR A CA 1
ATOM 797 C C . TYR A 1 95 ? -35.935 -0.111 0.051 1.00 49.94 95 TYR A C 1
ATOM 799 O O . TYR A 1 95 ? -36.389 0.580 -0.855 1.00 49.94 95 TYR A O 1
ATOM 807 N N . TYR A 1 96 ? -36.593 -1.190 0.501 1.00 49.22 96 TYR A N 1
ATOM 808 C CA . TYR A 1 96 ? -37.876 -1.685 -0.031 1.00 49.22 96 TYR A CA 1
ATOM 809 C C . TYR A 1 96 ? -38.999 -1.711 1.016 1.00 49.22 96 TYR A C 1
ATOM 811 O O . TYR A 1 96 ? -39.782 -2.653 1.108 1.00 49.22 96 TYR A O 1
ATOM 819 N N . ARG A 1 97 ? -39.131 -0.635 1.788 1.00 49.25 97 ARG A N 1
ATOM 820 C CA . ARG A 1 97 ? -40.428 -0.277 2.368 1.00 49.25 97 ARG A CA 1
ATOM 821 C C . ARG A 1 97 ? -40.709 1.182 2.045 1.00 49.25 97 ARG A C 1
ATOM 823 O O . ARG A 1 97 ? -40.648 2.044 2.910 1.00 49.25 97 ARG A O 1
ATOM 830 N N . LYS A 1 98 ? -41.014 1.462 0.771 1.00 49.88 98 LYS A N 1
ATOM 831 C CA . LYS A 1 98 ? -41.923 2.576 0.493 1.00 49.88 98 LYS A CA 1
ATOM 832 C C . LYS A 1 98 ? -43.200 2.202 1.223 1.00 49.88 98 LYS A C 1
ATOM 834 O O . LYS A 1 98 ? -43.877 1.259 0.822 1.00 49.88 98 LYS A O 1
ATOM 839 N N . GLU A 1 99 ? -43.466 2.872 2.333 1.00 53.91 99 GLU A N 1
ATOM 840 C CA . GLU A 1 99 ? -44.805 2.926 2.886 1.00 53.91 99 GLU A CA 1
ATOM 841 C C . GLU A 1 99 ? -45.672 3.525 1.780 1.00 53.91 99 GLU A C 1
ATOM 843 O O . GLU A 1 99 ? -45.697 4.735 1.564 1.00 53.91 99 GLU A O 1
ATOM 848 N N . VAL A 1 100 ? -46.291 2.650 0.982 1.00 49.03 100 VAL A N 1
ATOM 849 C CA . VAL A 1 100 ? -47.482 3.010 0.225 1.00 49.03 100 VAL A CA 1
ATOM 850 C C . VAL A 1 100 ? -48.506 3.255 1.310 1.00 49.03 100 VAL A C 1
ATOM 852 O O . VAL A 1 100 ? -49.096 2.338 1.875 1.00 49.03 100 VAL A O 1
ATOM 855 N N . SER A 1 101 ? -48.529 4.515 1.701 1.00 45.16 101 SER A N 1
ATOM 856 C CA . SER A 1 101 ? -49.315 5.059 2.769 1.00 45.16 101 SER A CA 1
ATOM 857 C C . SER A 1 101 ? -50.780 4.722 2.538 1.00 45.16 101 SER A C 1
ATOM 859 O O . SER A 1 101 ? -51.329 4.873 1.446 1.00 45.16 101 SER A O 1
ATOM 861 N N . GLU A 1 102 ? -51.400 4.247 3.607 1.00 50.81 102 GLU A N 1
ATOM 862 C CA . GLU A 1 102 ? -52.797 3.845 3.761 1.00 50.81 102 GLU A CA 1
ATOM 863 C C . GLU A 1 102 ? -53.815 4.992 3.534 1.00 50.81 102 GLU A C 1
ATOM 865 O O . GLU A 1 102 ? -54.914 4.977 4.081 1.00 50.81 102 GLU A O 1
ATOM 870 N N . TYR A 1 103 ? -53.516 5.996 2.704 1.00 48.34 103 TYR A N 1
ATOM 871 C CA . TYR A 1 103 ? -54.395 7.150 2.463 1.00 48.34 103 TYR A CA 1
ATOM 872 C C . TYR A 1 103 ? -55.499 6.914 1.415 1.00 48.34 103 TYR A C 1
ATOM 874 O O . TYR A 1 103 ? -56.172 7.863 1.027 1.00 48.34 103 TYR A O 1
ATOM 882 N N . VAL A 1 104 ? -55.748 5.675 0.972 1.00 52.31 104 VAL A N 1
ATOM 883 C C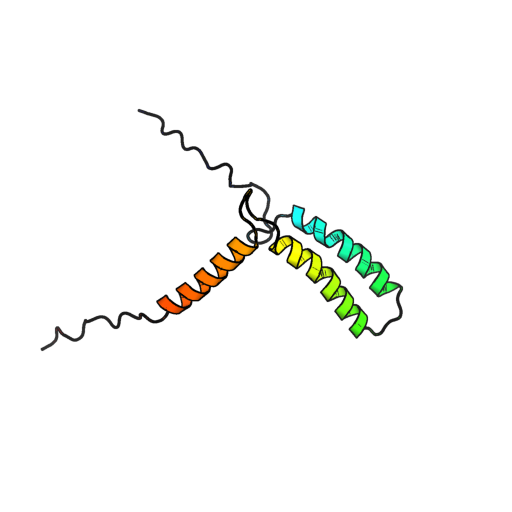A . VAL A 1 104 ? -56.819 5.377 -0.010 1.00 52.31 104 V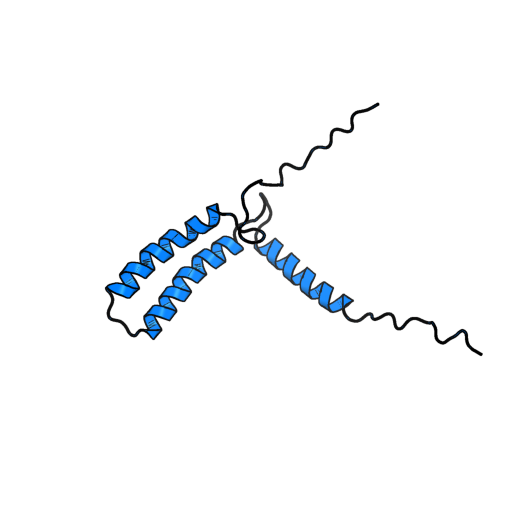AL A CA 1
ATOM 884 C C . VAL A 1 104 ? -58.172 5.045 0.653 1.00 52.31 104 VAL A C 1
ATOM 886 O O . VAL A 1 104 ? -59.180 4.935 -0.035 1.00 52.31 104 VAL A O 1
ATOM 889 N N . GLN A 1 105 ? -58.267 4.935 1.986 1.00 45.94 105 GLN A N 1
ATOM 890 C CA . GLN A 1 105 ? -59.529 4.537 2.647 1.00 45.94 105 GLN A CA 1
ATOM 891 C C . GLN A 1 105 ? -60.421 5.676 3.180 1.00 45.94 105 GLN A C 1
ATOM 893 O O . GLN A 1 105 ? -61.484 5.400 3.728 1.00 45.94 105 GLN A O 1
ATOM 898 N N . LYS A 1 106 ? -60.067 6.952 2.988 1.00 42.12 106 LYS A N 1
ATOM 899 C CA . LYS A 1 106 ? -60.941 8.090 3.349 1.00 42.12 106 LYS A CA 1
ATOM 900 C C . LYS A 1 106 ? -61.319 8.921 2.128 1.00 42.12 106 LYS A C 1
ATOM 902 O O . LYS A 1 106 ? -60.961 10.087 2.015 1.00 42.12 106 LYS A O 1
ATOM 907 N N . THR A 1 107 ? -62.022 8.309 1.187 1.00 44.59 107 THR A N 1
ATOM 908 C CA . THR A 1 107 ? -62.817 9.032 0.181 1.00 44.59 107 THR A CA 1
ATOM 909 C C . THR A 1 107 ? -63.869 8.070 -0.362 1.00 44.59 107 THR A C 1
ATOM 911 O O . THR A 1 107 ? -63.723 7.466 -1.420 1.00 44.59 107 THR A O 1
ATOM 914 N N . LYS A 1 108 ? -64.908 7.863 0.442 1.00 35.69 108 LYS A N 1
ATOM 915 C CA . LYS A 1 108 ? -66.204 7.351 0.011 1.00 35.69 108 LYS A CA 1
ATOM 916 C C . LYS A 1 108 ? -67.269 8.267 0.582 1.00 35.69 108 LYS A C 1
ATOM 918 O O . LYS A 1 108 ? -67.068 8.703 1.738 1.00 35.69 108 LYS A O 1
#

Sequence (108 aa):
MEEKEFIIPKNVNAGFEIIQNVGLKDMLFFIPSIVFNIPFIWFVSVNPIVKIVVAVFSIFIPFVLVFVRPIKENIPAWKHLSWKYDFIKRQKKFYYRKEVSEYVQKTK